Protein AF-A0A5J4UYU7-F1 (afdb_monomer_lite)

Organism: NCBI:txid222440

Structure (mmCIF, N/CA/C/O backbone):
data_AF-A0A5J4UYU7-F1
#
_entry.id   AF-A0A5J4UYU7-F1
#
loop_
_atom_site.group_PDB
_atom_site.id
_atom_site.type_symbol
_atom_site.label_atom_id
_atom_site.label_alt_id
_atom_site.label_comp_id
_atom_site.label_asym_id
_atom_site.label_entity_id
_atom_site.label_seq_id
_atom_site.pdbx_PDB_ins_code
_a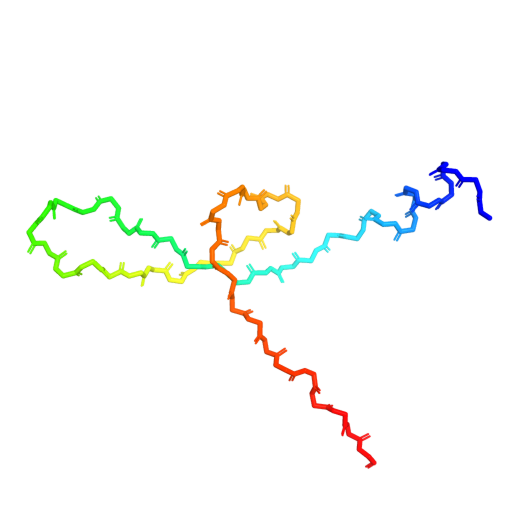tom_site.Cartn_x
_atom_site.Cartn_y
_atom_site.Cartn_z
_atom_site.occupancy
_atom_site.B_iso_or_equiv
_atom_site.auth_seq_id
_atom_site.auth_comp_id
_atom_site.auth_asym_id
_atom_site.auth_atom_id
_atom_site.pdbx_PDB_model_num
ATOM 1 N N . LEU A 1 1 ? -16.833 10.124 16.976 1.00 70.00 1 LEU A N 1
ATOM 2 C CA . LEU A 1 1 ? -15.399 9.796 17.140 1.00 70.00 1 LEU A CA 1
ATOM 3 C C . LEU A 1 1 ? -14.627 11.080 17.405 1.00 70.00 1 LEU A C 1
ATOM 5 O O . LEU A 1 1 ? -14.834 12.039 16.675 1.00 70.00 1 LEU A O 1
ATOM 9 N N . ASN A 1 2 ? -13.757 11.106 18.414 1.00 88.50 2 ASN A N 1
ATOM 10 C CA . ASN A 1 2 ? -12.743 12.161 18.551 1.00 88.50 2 ASN A CA 1
ATOM 11 C C . ASN A 1 2 ? -11.531 11.823 17.652 1.00 88.50 2 ASN A C 1
ATOM 13 O O . ASN A 1 2 ? -11.252 10.646 17.424 1.00 88.50 2 ASN A O 1
ATOM 17 N N . MET A 1 3 ? -10.791 12.827 17.176 1.00 87.81 3 MET A N 1
ATOM 18 C CA . MET A 1 3 ? -9.597 12.686 16.326 1.00 87.81 3 MET A CA 1
ATOM 19 C C . MET A 1 3 ? -8.585 11.670 16.864 1.00 87.81 3 MET A C 1
ATOM 21 O O . MET A 1 3 ? -8.005 10.914 16.092 1.00 87.81 3 MET A O 1
ATOM 25 N N . ARG A 1 4 ? -8.423 11.590 18.188 1.00 85.94 4 ARG A N 1
ATOM 26 C CA . ARG A 1 4 ? -7.547 10.600 18.832 1.00 85.94 4 ARG A CA 1
ATOM 27 C C . ARG A 1 4 ? -7.992 9.153 18.581 1.00 85.94 4 ARG A C 1
ATOM 29 O O . ARG A 1 4 ? -7.167 8.310 18.260 1.00 85.94 4 ARG A O 1
ATOM 36 N N . GLN A 1 5 ? -9.291 8.880 18.688 1.00 86.38 5 GLN A N 1
ATOM 37 C CA . GLN A 1 5 ? -9.849 7.546 18.428 1.00 86.38 5 GLN A CA 1
ATOM 38 C C . GLN A 1 5 ? -9.755 7.193 16.942 1.00 86.38 5 GLN A C 1
ATOM 40 O O . GLN A 1 5 ? -9.478 6.052 16.592 1.00 86.38 5 GLN A O 1
ATOM 45 N N . LEU A 1 6 ? -9.949 8.183 16.065 1.00 85.75 6 LEU A N 1
ATOM 46 C CA . LEU A 1 6 ? -9.795 7.996 14.626 1.00 85.75 6 LEU A CA 1
ATOM 47 C C . LEU A 1 6 ? -8.353 7.605 14.270 1.00 85.75 6 LEU A C 1
ATOM 49 O O . LEU A 1 6 ? -8.150 6.647 13.537 1.00 85.75 6 LEU A O 1
ATOM 53 N N . GLN A 1 7 ? -7.363 8.286 14.848 1.00 82.38 7 GLN A N 1
ATOM 54 C CA . GLN A 1 7 ? -5.946 7.971 14.643 1.00 82.38 7 GLN A CA 1
ATOM 55 C C . GLN A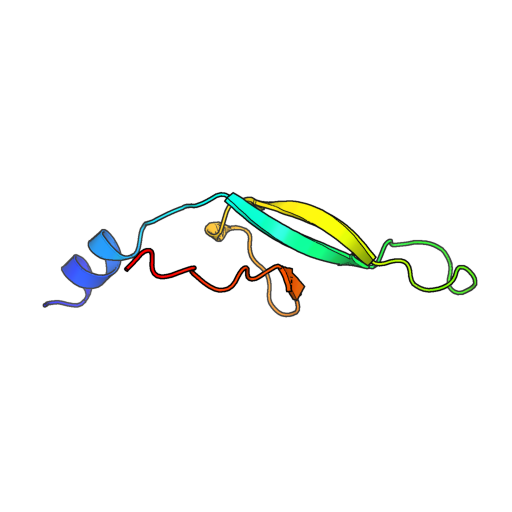 1 7 ? -5.572 6.563 15.115 1.00 82.38 7 GLN A C 1
ATOM 57 O O . GLN A 1 7 ? -4.760 5.902 14.473 1.00 82.38 7 GLN A O 1
ATOM 62 N N . GLU A 1 8 ? -6.143 6.096 16.228 1.00 84.44 8 GLU A N 1
ATOM 63 C CA . GLU A 1 8 ? -5.913 4.734 16.727 1.00 84.44 8 GLU A CA 1
ATOM 64 C C . GLU A 1 8 ? -6.491 3.675 15.780 1.00 84.44 8 GLU A C 1
ATOM 66 O O . GLU A 1 8 ? -5.833 2.668 15.526 1.00 84.44 8 GLU A O 1
ATOM 71 N N . LEU A 1 9 ? -7.662 3.930 15.192 1.00 83.88 9 LEU A N 1
ATOM 72 C CA . LEU A 1 9 ? -8.292 3.032 14.218 1.00 83.88 9 LEU A CA 1
ATOM 73 C C . LEU A 1 9 ? -7.557 2.994 12.868 1.00 83.88 9 LEU A C 1
ATOM 75 O O . LEU A 1 9 ? -7.590 1.975 12.187 1.00 83.88 9 LEU A O 1
ATOM 79 N N . THR A 1 10 ? -6.874 4.075 12.480 1.00 77.31 10 THR A N 1
ATOM 80 C CA . THR A 1 10 ? -6.160 4.175 11.194 1.00 77.31 10 THR A CA 1
ATOM 81 C C . THR A 1 10 ? -4.677 3.809 11.276 1.00 77.31 10 THR A C 1
ATOM 83 O O . THR A 1 10 ? -3.954 3.983 10.301 1.00 77.31 10 THR A O 1
ATOM 86 N N . ARG A 1 11 ? -4.190 3.297 12.414 1.00 80.12 11 ARG A N 1
ATOM 87 C CA . ARG A 1 11 ? -2.796 2.830 12.593 1.00 80.12 11 ARG A CA 1
ATOM 88 C C . ARG A 1 11 ? -2.479 1.509 11.883 1.00 80.12 11 ARG A C 1
ATOM 90 O O . ARG A 1 11 ? -1.487 0.858 12.198 1.00 80.12 11 ARG A O 1
ATOM 97 N N . PHE A 1 12 ? -3.324 1.093 10.950 1.00 79.38 12 PHE A N 1
ATOM 98 C CA . PHE A 1 12 ? -3.157 -0.159 10.242 1.00 79.38 12 PHE A CA 1
ATOM 99 C C . PHE A 1 12 ? -1.973 -0.080 9.272 1.00 79.38 12 PHE A C 1
ATOM 101 O O . PHE A 1 12 ? -1.962 0.710 8.327 1.00 79.38 12 PHE A O 1
ATOM 108 N N . GLU A 1 13 ? -0.972 -0.920 9.516 1.00 85.06 13 GLU A N 1
ATOM 109 C CA . GLU A 1 13 ? 0.147 -1.139 8.610 1.00 85.06 13 GLU A CA 1
ATOM 110 C C . GLU A 1 13 ? -0.090 -2.438 7.835 1.00 85.06 13 GLU A C 1
ATOM 112 O O . GLU A 1 13 ? -0.318 -3.487 8.436 1.00 85.06 13 GLU A O 1
ATOM 117 N N . CYS A 1 14 ? -0.024 -2.385 6.506 1.00 85.69 14 CYS A N 1
ATOM 118 C CA . CYS A 1 14 ? -0.145 -3.566 5.654 1.00 85.69 14 CYS A CA 1
ATOM 119 C C . CYS A 1 14 ? 0.943 -3.609 4.580 1.00 85.69 14 CYS A C 1
ATOM 121 O O . CYS A 1 14 ? 1.465 -2.561 4.187 1.00 85.69 14 CYS A O 1
ATOM 123 N N . PRO A 1 15 ? 1.309 -4.810 4.101 1.00 90.06 15 PRO A N 1
ATOM 124 C CA . PRO A 1 15 ? 2.158 -4.936 2.931 1.00 90.06 15 PRO A CA 1
ATOM 125 C C . PRO A 1 15 ? 1.401 -4.451 1.691 1.00 90.06 15 PRO A C 1
ATOM 127 O O . PRO A 1 15 ? 0.288 -4.894 1.420 1.00 90.06 15 PRO A O 1
ATOM 130 N N . VAL A 1 16 ? 2.024 -3.563 0.921 1.00 89.56 16 VAL A N 1
ATOM 131 C CA . VAL A 1 16 ? 1.481 -3.026 -0.331 1.00 89.56 16 VAL A CA 1
ATOM 132 C C . VAL A 1 16 ? 2.510 -3.162 -1.446 1.00 89.56 16 VAL A C 1
ATOM 134 O O . VAL A 1 16 ? 3.705 -2.923 -1.252 1.00 89.56 16 VAL A O 1
ATOM 137 N N . ALA A 1 17 ? 2.055 -3.573 -2.628 1.00 91.12 17 ALA A N 1
ATOM 138 C CA . ALA A 1 17 ? 2.901 -3.660 -3.808 1.00 91.12 17 ALA A CA 1
ATOM 139 C C . ALA A 1 17 ? 2.958 -2.303 -4.515 1.00 91.12 17 ALA A C 1
ATOM 141 O O . ALA A 1 17 ? 1.930 -1.697 -4.813 1.00 91.12 17 ALA A O 1
ATOM 142 N N . ILE A 1 18 ? 4.174 -1.847 -4.806 1.00 90.75 18 ILE A N 1
ATOM 143 C CA . ILE A 1 18 ? 4.431 -0.618 -5.550 1.00 90.75 18 ILE A CA 1
ATOM 144 C C . ILE A 1 18 ? 5.357 -0.865 -6.737 1.00 90.75 18 ILE A C 1
ATOM 146 O O . ILE A 1 18 ? 6.212 -1.755 -6.718 1.00 90.75 18 ILE A O 1
ATOM 150 N N . TYR A 1 19 ? 5.241 -0.009 -7.742 1.00 88.31 19 TYR A N 1
ATOM 151 C CA . TYR A 1 19 ? 6.128 0.055 -8.891 1.00 88.31 19 TYR A CA 1
ATOM 152 C C . TYR A 1 19 ? 7.033 1.283 -8.781 1.00 88.31 19 TYR A C 1
ATOM 154 O O . TYR A 1 19 ? 6.564 2.422 -8.733 1.00 88.31 19 TYR A O 1
ATOM 162 N N . ARG A 1 20 ? 8.350 1.063 -8.757 1.00 81.69 20 ARG A N 1
ATOM 163 C CA . ARG A 1 20 ? 9.359 2.133 -8.778 1.00 81.69 20 ARG A CA 1
ATOM 164 C C . ARG A 1 20 ? 10.104 2.121 -10.103 1.00 81.69 20 ARG A C 1
ATOM 166 O O . ARG A 1 20 ? 10.363 1.058 -10.667 1.00 81.69 20 ARG A O 1
ATOM 173 N N . ARG A 1 21 ? 10.468 3.303 -10.603 1.00 73.50 21 ARG A N 1
ATOM 174 C CA . ARG A 1 21 ? 11.394 3.401 -11.736 1.00 73.50 21 ARG A CA 1
ATOM 175 C C . ARG A 1 21 ? 12.746 2.866 -11.282 1.00 73.50 21 ARG A C 1
ATOM 177 O O . ARG A 1 21 ? 13.244 3.281 -10.239 1.00 73.50 21 ARG A O 1
ATOM 184 N N . SER A 1 22 ? 13.324 1.935 -12.033 1.00 66.00 22 SER A N 1
ATOM 185 C CA . SER A 1 22 ? 14.723 1.578 -11.828 1.00 66.00 22 SER A CA 1
ATOM 186 C C . SER A 1 22 ? 15.580 2.810 -12.114 1.00 66.00 22 SER A C 1
ATOM 188 O O . SER A 1 22 ? 15.447 3.395 -13.190 1.00 66.00 22 SER A O 1
ATOM 190 N N . GLU A 1 23 ? 16.459 3.193 -11.187 1.00 63.66 23 GLU A N 1
ATOM 191 C CA . GLU A 1 23 ? 17.563 4.127 -11.445 1.00 63.66 23 GLU A CA 1
ATOM 192 C C . GLU A 1 23 ? 18.582 3.445 -12.375 1.00 63.66 23 GLU A C 1
ATOM 194 O O . GLU A 1 23 ? 19.673 3.048 -11.983 1.00 63.66 23 GLU A O 1
ATOM 199 N N . GLY A 1 24 ? 18.164 3.201 -13.613 1.00 55.88 24 GLY A N 1
ATOM 200 C CA . GLY A 1 24 ? 18.980 2.702 -14.706 1.00 55.88 24 GLY A CA 1
ATOM 201 C C . GLY A 1 24 ? 19.109 3.813 -15.733 1.00 55.88 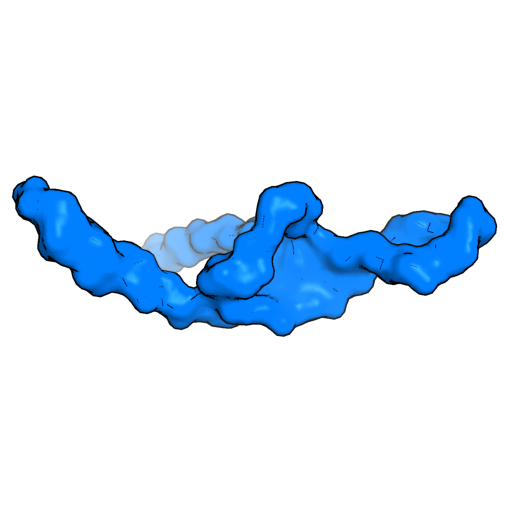24 GLY A C 1
ATOM 202 O O . GLY A 1 24 ? 18.147 4.541 -15.980 1.00 55.88 24 GLY A O 1
ATOM 203 N N . ASN A 1 25 ? 20.316 3.975 -16.269 1.00 55.72 25 ASN A N 1
ATOM 204 C CA . ASN A 1 25 ? 20.686 5.004 -17.236 1.00 55.72 25 ASN A CA 1
ATOM 205 C C . ASN A 1 25 ? 19.598 5.251 -18.293 1.00 55.72 25 ASN A C 1
ATOM 207 O O . ASN A 1 25 ? 18.924 4.324 -18.734 1.00 55.72 25 ASN A O 1
ATOM 211 N N . LYS A 1 26 ? 19.475 6.520 -18.711 1.00 56.06 26 LYS A N 1
ATOM 212 C CA . LYS A 1 26 ? 18.428 7.110 -19.577 1.00 56.06 26 LYS A CA 1
ATOM 213 C C . LYS A 1 26 ? 18.164 6.402 -20.928 1.00 56.06 26 LYS A C 1
ATOM 215 O O . LYS A 1 26 ? 17.366 6.908 -21.708 1.00 56.06 26 LYS A O 1
ATOM 220 N N . SER A 1 27 ? 18.822 5.284 -21.217 1.00 59.34 27 SER A N 1
ATOM 221 C CA . SER A 1 27 ? 18.750 4.517 -22.460 1.00 59.34 27 SER A CA 1
ATOM 222 C C . SER A 1 27 ? 17.981 3.197 -22.361 1.00 59.34 27 SER A C 1
ATOM 224 O O . SER A 1 27 ? 17.590 2.676 -23.400 1.00 59.34 27 SER A O 1
ATOM 226 N N . ASP A 1 28 ? 17.741 2.655 -21.164 1.00 55.56 28 ASP A N 1
ATOM 227 C CA . ASP A 1 28 ? 16.979 1.410 -21.032 1.00 55.56 28 ASP A CA 1
ATOM 228 C C . ASP A 1 28 ? 15.495 1.734 -20.881 1.00 55.56 28 ASP A C 1
ATOM 230 O O . ASP A 1 28 ? 15.101 2.433 -19.946 1.00 55.56 28 ASP A O 1
ATOM 234 N N . ASN A 1 29 ? 14.680 1.240 -21.822 1.00 56.47 29 ASN A N 1
ATOM 235 C CA . ASN A 1 29 ? 13.215 1.227 -21.774 1.00 56.47 29 ASN A CA 1
ATOM 236 C C . ASN A 1 29 ? 12.723 1.215 -20.322 1.00 56.47 29 ASN A C 1
ATOM 238 O O . ASN A 1 29 ? 12.911 0.203 -19.648 1.00 56.47 29 ASN A O 1
ATOM 242 N N . GLN A 1 30 ? 12.161 2.339 -19.848 1.00 60.66 30 GLN A N 1
ATOM 243 C CA . GLN A 1 30 ? 11.833 2.593 -18.437 1.00 60.66 30 GLN A CA 1
ATOM 244 C C . GLN A 1 30 ? 11.040 1.431 -17.836 1.00 60.66 30 GLN A C 1
ATOM 246 O O . GLN A 1 30 ? 9.811 1.379 -17.906 1.00 60.66 30 GLN A O 1
ATOM 251 N N . LYS A 1 31 ? 11.755 0.479 -17.239 1.00 70.75 31 LYS A N 1
ATOM 252 C CA . LYS A 1 31 ? 11.159 -0.729 -16.695 1.00 70.75 31 LYS A CA 1
ATOM 253 C C . LYS A 1 31 ? 10.792 -0.433 -15.254 1.00 70.75 31 LYS A C 1
ATOM 255 O O . LYS A 1 31 ? 11.651 -0.275 -14.389 1.00 70.75 31 LYS A O 1
ATOM 260 N N . TYR A 1 32 ? 9.498 -0.316 -14.996 1.00 78.00 32 TYR A N 1
ATOM 261 C CA . TYR A 1 32 ? 9.005 -0.271 -13.630 1.00 78.00 32 TYR A CA 1
ATOM 262 C C . TYR A 1 32 ? 9.331 -1.600 -12.939 1.00 78.00 32 TYR A C 1
ATOM 264 O O . TYR A 1 32 ? 9.048 -2.677 -13.467 1.00 78.00 32 TYR A O 1
ATOM 272 N N . LYS A 1 33 ? 9.952 -1.529 -11.760 1.00 83.31 33 LYS A N 1
ATOM 273 C CA . LYS A 1 33 ? 10.248 -2.688 -10.918 1.00 83.31 33 LYS A CA 1
ATOM 274 C C . LYS A 1 33 ? 9.212 -2.768 -9.801 1.00 83.31 33 LYS A C 1
ATOM 276 O O . LYS A 1 33 ? 9.036 -1.799 -9.063 1.00 83.31 33 LYS A O 1
ATOM 281 N N . ARG A 1 34 ? 8.562 -3.928 -9.667 1.00 87.25 34 ARG A N 1
ATOM 282 C CA . ARG A 1 34 ? 7.650 -4.230 -8.555 1.00 87.25 34 ARG A CA 1
ATOM 283 C C . ARG A 1 34 ? 8.451 -4.474 -7.275 1.00 87.25 34 ARG A C 1
ATOM 285 O O . ARG A 1 34 ? 9.425 -5.228 -7.283 1.00 87.25 34 ARG A O 1
ATOM 292 N N . SER A 1 35 ? 8.031 -3.858 -6.181 1.00 87.12 35 SER A N 1
ATOM 293 C CA . SER A 1 35 ? 8.557 -4.069 -4.829 1.00 87.12 35 SER A CA 1
ATOM 294 C C . SER A 1 35 ? 7.415 -4.034 -3.821 1.00 87.12 35 SER A C 1
ATOM 296 O O . SER A 1 35 ? 6.450 -3.309 -4.031 1.00 87.12 35 SER A O 1
ATOM 298 N N . VAL A 1 36 ? 7.527 -4.782 -2.727 1.00 90.06 36 VAL A N 1
ATOM 299 C CA . VAL A 1 36 ? 6.551 -4.753 -1.629 1.00 90.06 36 VAL A CA 1
ATOM 300 C C . VAL A 1 36 ? 7.119 -3.900 -0.498 1.00 90.06 36 VAL A C 1
ATOM 302 O O . VAL A 1 36 ? 8.281 -4.077 -0.132 1.00 90.06 36 VAL A O 1
ATOM 305 N N . ILE A 1 37 ? 6.323 -2.966 0.018 1.00 91.44 37 ILE A N 1
ATOM 306 C CA . ILE A 1 37 ? 6.666 -2.085 1.145 1.00 91.44 37 ILE A CA 1
ATOM 307 C C . ILE A 1 37 ? 5.585 -2.164 2.228 1.00 91.44 37 ILE A C 1
ATOM 309 O O . ILE A 1 37 ? 4.524 -2.739 1.995 1.00 91.44 37 ILE A O 1
ATOM 313 N N . ILE A 1 38 ? 5.827 -1.567 3.394 1.00 92.12 38 ILE A N 1
ATOM 314 C CA . ILE A 1 38 ? 4.786 -1.356 4.407 1.00 92.12 38 ILE A CA 1
ATOM 315 C C . ILE A 1 38 ? 4.027 -0.068 4.058 1.00 92.12 38 ILE A C 1
ATOM 317 O O . ILE A 1 38 ? 4.639 0.904 3.620 1.00 92.12 38 ILE A O 1
ATOM 321 N N . SER A 1 39 ? 2.707 -0.032 4.258 1.00 88.50 39 SER A N 1
ATOM 322 C CA . SER A 1 39 ? 1.852 1.117 3.917 1.00 88.50 39 SER A CA 1
ATOM 323 C C . SER A 1 39 ? 2.315 2.447 4.528 1.00 88.50 39 SER A C 1
ATOM 325 O O . SER A 1 39 ? 2.153 3.487 3.896 1.00 88.50 39 SER A O 1
ATOM 327 N N . LYS A 1 40 ? 2.964 2.428 5.701 1.00 89.19 40 LYS A N 1
ATOM 328 C CA . LYS A 1 40 ? 3.575 3.622 6.318 1.00 89.19 40 LYS A CA 1
ATOM 329 C C . LYS A 1 40 ? 4.773 4.199 5.552 1.00 89.19 40 LYS A C 1
ATOM 331 O O . LYS A 1 40 ? 5.070 5.379 5.701 1.00 89.19 40 LYS A O 1
ATOM 336 N N . ASP A 1 41 ? 5.441 3.391 4.730 1.00 90.62 41 ASP A N 1
ATOM 337 C CA . ASP A 1 41 ? 6.628 3.790 3.963 1.00 90.62 41 ASP A CA 1
ATOM 338 C C . ASP A 1 41 ? 6.262 4.330 2.571 1.00 90.62 41 ASP A C 1
ATOM 340 O O . ASP A 1 41 ? 7.142 4.708 1.789 1.00 90.62 41 ASP A O 1
ATOM 344 N N . ALA A 1 42 ? 4.966 4.363 2.243 1.00 88.75 42 ALA A N 1
ATOM 345 C CA . ALA A 1 42 ? 4.457 4.931 1.008 1.00 88.75 42 ALA A CA 1
ATOM 346 C C . ALA A 1 42 ? 4.883 6.397 0.868 1.00 88.75 42 ALA A C 1
ATOM 348 O O . ALA A 1 42 ? 4.729 7.204 1.783 1.00 88.75 42 ALA A O 1
ATOM 349 N N . GLN A 1 43 ? 5.406 6.746 -0.304 1.00 87.94 43 GLN A N 1
ATOM 350 C CA . GLN A 1 43 ? 5.794 8.116 -0.631 1.00 87.94 43 GLN A CA 1
ATOM 351 C C . GLN A 1 43 ? 4.883 8.684 -1.723 1.00 87.94 43 GLN A C 1
ATOM 353 O O . GLN A 1 43 ? 4.353 7.918 -2.539 1.00 87.94 43 GLN A O 1
ATOM 358 N N . PRO A 1 44 ? 4.738 10.021 -1.803 1.00 86.38 44 PRO A N 1
ATOM 359 C CA . PRO A 1 44 ? 4.124 10.660 -2.958 1.00 86.38 44 PRO A CA 1
ATOM 360 C C . PRO A 1 44 ? 4.725 10.115 -4.260 1.00 86.38 44 PRO A C 1
ATOM 362 O O . PRO A 1 44 ? 5.924 9.835 -4.329 1.00 86.38 44 PRO A O 1
ATOM 365 N N . TRP A 1 45 ? 3.888 9.957 -5.286 1.00 83.25 45 TRP A N 1
ATOM 366 C CA . TRP A 1 45 ? 4.265 9.419 -6.605 1.00 83.25 45 TRP A CA 1
ATOM 367 C C . TRP A 1 45 ? 4.574 7.917 -6.660 1.00 83.25 45 TRP A C 1
ATOM 369 O O . TRP A 1 45 ? 4.975 7.419 -7.712 1.00 83.25 45 TRP A O 1
ATOM 379 N N . ASN A 1 46 ? 4.383 7.166 -5.570 1.00 87.56 46 ASN A N 1
ATOM 380 C CA . ASN A 1 46 ? 4.376 5.705 -5.649 1.00 87.56 46 ASN A CA 1
ATOM 381 C C . ASN A 1 46 ? 3.152 5.230 -6.445 1.00 87.56 46 ASN A C 1
ATOM 383 O O . ASN A 1 46 ? 2.034 5.687 -6.222 1.00 87.56 46 ASN A O 1
ATOM 387 N N . ILE A 1 47 ? 3.390 4.318 -7.385 1.00 88.56 47 ILE A N 1
ATOM 388 C CA . ILE A 1 47 ? 2.347 3.680 -8.190 1.00 88.56 47 ILE A CA 1
ATOM 389 C C . ILE A 1 47 ? 2.021 2.354 -7.514 1.00 88.56 47 ILE A C 1
ATOM 391 O O . ILE A 1 47 ? 2.919 1.528 -7.358 1.00 88.56 47 ILE A O 1
ATOM 395 N N . PHE A 1 48 ? 0.771 2.162 -7.107 1.00 86.38 48 PHE A N 1
ATOM 396 C CA . PHE A 1 48 ? 0.315 0.955 -6.421 1.00 86.38 48 PHE A CA 1
ATOM 397 C C . PHE A 1 48 ? -0.292 -0.039 -7.403 1.00 86.38 48 PHE A C 1
ATOM 399 O O . PHE A 1 48 ? -0.918 0.356 -8.384 1.00 86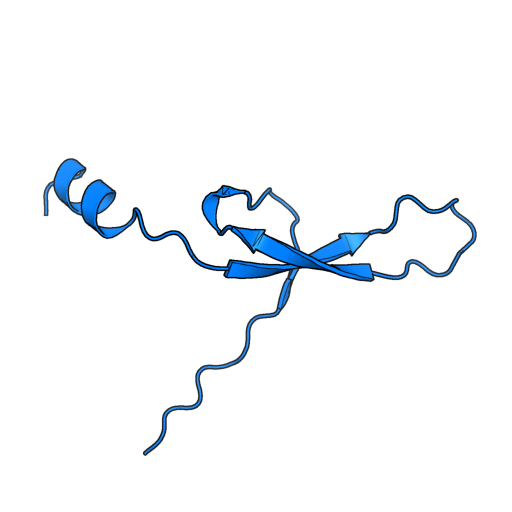.38 48 PHE A O 1
ATOM 406 N N . ASP A 1 49 ? -0.112 -1.321 -7.106 1.00 81.88 49 ASP A N 1
ATOM 407 C CA . ASP A 1 49 ? -0.902 -2.396 -7.701 1.00 81.88 49 ASP A CA 1
ATOM 408 C C . ASP A 1 49 ? -2.130 -2.600 -6.810 1.00 81.88 49 ASP A C 1
ATOM 410 O O . ASP A 1 49 ? -1.988 -3.051 -5.671 1.00 81.88 49 ASP A O 1
ATOM 414 N N . VAL A 1 50 ? -3.304 -2.174 -7.272 1.00 78.50 50 VAL A N 1
ATOM 415 C CA . VAL A 1 50 ? -4.555 -2.314 -6.518 1.00 78.50 50 VAL A CA 1
ATOM 416 C C . VAL A 1 50 ? -5.362 -3.412 -7.185 1.00 78.50 50 VAL A C 1
ATOM 418 O O . VAL A 1 50 ? -5.841 -3.239 -8.304 1.00 78.50 50 VAL A O 1
ATOM 421 N N . GLU A 1 51 ? -5.484 -4.545 -6.503 1.00 74.69 51 GLU A N 1
ATOM 422 C CA . GLU A 1 51 ? -6.398 -5.605 -6.916 1.00 74.69 51 GLU A CA 1
ATOM 423 C C . GLU A 1 51 ? -7.830 -5.160 -6.588 1.00 74.69 51 GLU A C 1
ATOM 425 O O . GLU A 1 51 ? -8.095 -4.668 -5.488 1.00 74.69 51 GLU A O 1
ATOM 430 N N . GLU A 1 52 ? -8.756 -5.291 -7.542 1.00 75.88 52 GLU A N 1
ATOM 431 C CA . GLU A 1 52 ? -10.177 -5.104 -7.247 1.00 75.88 52 GLU A CA 1
ATOM 432 C C . GLU A 1 52 ? -10.627 -6.193 -6.2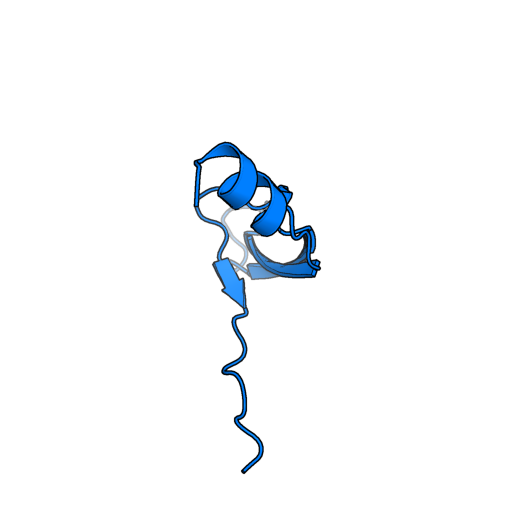70 1.00 75.88 52 GLU A C 1
ATOM 434 O O . GLU A 1 52 ? -10.412 -7.386 -6.501 1.00 75.88 52 GLU A O 1
ATOM 439 N N . GLU A 1 53 ? -11.255 -5.780 -5.169 1.00 72.00 53 GLU A N 1
ATOM 440 C CA . GLU A 1 53 ? -11.825 -6.702 -4.194 1.00 72.00 53 GLU A CA 1
ATOM 441 C C . GLU A 1 53 ? -12.932 -7.522 -4.872 1.00 72.00 53 GLU A C 1
ATOM 443 O O . GLU A 1 53 ? -13.993 -7.003 -5.226 1.00 72.00 53 GLU A O 1
ATOM 448 N N . GLN A 1 54 ? -12.683 -8.816 -5.085 1.00 67.56 54 GLN A N 1
ATOM 449 C CA . GLN A 1 54 ? -13.717 -9.728 -5.558 1.00 67.56 54 GLN A CA 1
ATOM 450 C C . GLN A 1 54 ? -14.705 -9.972 -4.420 1.00 67.56 54 GLN A C 1
ATOM 452 O O . GLN A 1 54 ? -14.416 -10.704 -3.473 1.00 67.56 54 GLN A O 1
ATOM 457 N N . ILE A 1 55 ? -15.887 -9.365 -4.517 1.00 73.38 55 ILE A N 1
ATOM 458 C CA . ILE A 1 55 ? -17.001 -9.669 -3.622 1.00 73.38 55 ILE A CA 1
ATOM 459 C C . ILE A 1 55 ? -17.451 -11.098 -3.946 1.00 73.38 55 ILE A C 1
ATOM 461 O O . ILE A 1 55 ? -18.118 -11.334 -4.952 1.00 73.38 55 ILE A O 1
ATOM 465 N N . LEU A 1 56 ? -17.048 -12.060 -3.115 1.00 70.12 56 LEU A N 1
ATOM 466 C CA . LEU A 1 56 ? -17.573 -13.422 -3.169 1.00 70.12 56 LEU A CA 1
ATOM 467 C C . LEU A 1 56 ? -19.043 -13.367 -2.727 1.00 70.12 56 LEU A C 1
ATOM 469 O O . LEU A 1 56 ? -19.327 -13.177 -1.545 1.00 70.12 56 LEU A O 1
ATOM 473 N N . SER A 1 57 ? -19.953 -13.448 -3.700 1.00 66.31 57 SER A N 1
ATOM 474 C CA . SER A 1 57 ? -21.407 -13.528 -3.505 1.00 66.31 57 SER A CA 1
ATOM 475 C C . SER A 1 57 ? -21.840 -14.853 -2.895 1.00 66.31 57 SER A C 1
ATOM 477 O O . SER A 1 57 ? -21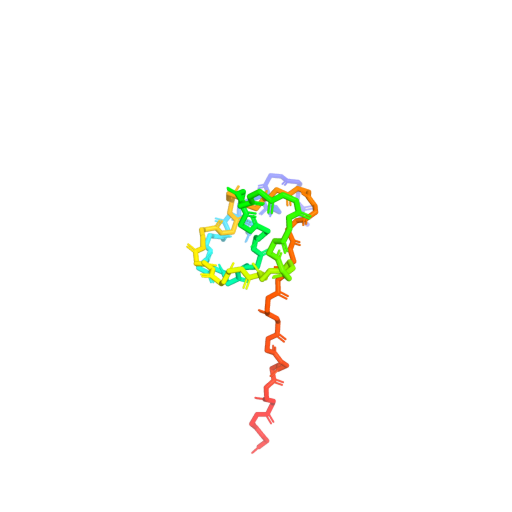.328 -15.886 -3.389 1.00 66.31 57 SER A O 1
#

pLDDT: mean 79.2, std 11.03, range [55.56, 92.12]

Radius of gyration: 16.37 Å; chains: 1; bounding box: 42×26×41 Å

Sequence (57 aa):
LNMRQLQELTRFECPVAIYRRSEGNKSDNQKYKRSVIISKDAQPWNIFDVEEEQILS

Foldseek 3Di:
DPPVVVVVVPPDKDKWKWWDFPPDPPPPDRDTDIDIDIPVPDDPPTHTDDDDDPPPD

Secondary structure (DSSP, 8-state):
--HHHHHHHT----EEEEEEE----TTS---EEEEEEEGGG--TTPEE---------